Protein AF-M2YE59-F1 (afdb_monomer)

Radius of gyration: 11.4 Å; Cα contacts (8 Å, |Δi|>4): 70; chains: 1; bounding box: 30×30×21 Å

Foldseek 3Di:
DDPVVLLVLLCQPPNDPVSVCQQQPPQQVVLVRDGNVRCVVVPHDSLVSLVSSCVVVVPDPVPSQDPPGDDDD

Organism: NCBI:txid1236550

Secondary structure (DSSP, 8-state):
--HHHHHHHHHHHH-HHHHHHHHHH-EEGGGTSEEHHHHHHTT--HHHHHHHHHHHTT--TTTTT-SS-----

Solvent-accessible surface area (backbone atoms only — not comparable to full-atom values): 4269 Å² total; per-residue (Å²): 97,54,65,68,59,42,52,51,47,38,31,68,78,55,32,69,71,56,26,53,48,48,34,63,71,41,66,32,65,93,65,76,62,29,22,46,49,55,37,48,73,75,65,47,55,33,50,59,48,48,53,49,50,32,60,77,70,65,54,56,76,89,55,75,44,46,94,79,60,75,86,76,135

Sequence (73 aa):
MRVSRFNEMVVHEFGQAQGRILVRDTVLGELGHRTAEQALADGEDPKLVWFALCREQQVPESRQWGPDQEPRS

Structure (mmCIF, N/CA/C/O backbone):
data_AF-M2YE59-F1
#
_entry.id   AF-M2YE59-F1
#
loop_
_atom_site.group_PDB
_atom_site.id
_atom_site.type_symbol
_atom_site.label_atom_id
_atom_site.label_alt_id
_atom_site.label_comp_id
_atom_site.label_asym_id
_atom_site.label_entity_id
_atom_site.label_seq_id
_atom_site.pdbx_PDB_ins_code
_atom_site.Cartn_x
_atom_site.Cartn_y
_atom_site.Cartn_z
_atom_site.occupancy
_atom_site.B_iso_or_equiv
_atom_site.auth_seq_id
_atom_site.auth_comp_id
_atom_site.auth_asym_id
_atom_site.auth_atom_id
_atom_site.pdbx_PDB_model_num
ATOM 1 N N . MET A 1 1 ? 2.488 -5.622 8.796 1.00 90.00 1 MET A N 1
ATOM 2 C CA . MET A 1 1 ? 3.590 -4.750 8.281 1.00 90.00 1 MET A CA 1
ATOM 3 C C . MET A 1 1 ? 3.302 -3.297 8.679 1.00 90.00 1 MET A C 1
ATOM 5 O O . MET A 1 1 ? 2.146 -3.007 8.924 1.00 90.00 1 MET A O 1
ATOM 9 N N . ARG A 1 2 ? 4.276 -2.372 8.777 1.00 93.12 2 ARG A N 1
ATOM 10 C CA . ARG A 1 2 ? 3.962 -0.935 9.001 1.00 93.12 2 ARG A CA 1
ATOM 11 C C . ARG A 1 2 ? 3.579 -0.228 7.694 1.00 93.12 2 ARG A C 1
ATOM 13 O O . ARG A 1 2 ? 4.135 -0.553 6.650 1.00 93.12 2 ARG A O 1
ATOM 20 N N . VAL A 1 3 ? 2.718 0.792 7.767 1.00 94.75 3 VAL A N 1
ATOM 21 C CA . VAL A 1 3 ? 2.298 1.607 6.604 1.00 94.75 3 VAL A CA 1
ATOM 22 C C . VAL A 1 3 ? 3.490 2.260 5.893 1.00 94.75 3 VAL A C 1
ATOM 24 O O . VAL A 1 3 ? 3.511 2.330 4.669 1.00 94.75 3 VAL A O 1
ATOM 27 N N . SER A 1 4 ? 4.525 2.690 6.621 1.00 94.56 4 SER A N 1
ATOM 28 C CA . SER A 1 4 ? 5.745 3.231 6.001 1.00 94.56 4 SER A CA 1
ATOM 29 C C . SER A 1 4 ? 6.438 2.200 5.103 1.00 94.56 4 SER A C 1
ATOM 31 O O . SER A 1 4 ? 6.720 2.493 3.946 1.00 94.56 4 SER A O 1
ATOM 33 N N . ARG A 1 5 ? 6.594 0.961 5.590 1.00 93.44 5 ARG A N 1
ATOM 34 C CA . ARG A 1 5 ? 7.185 -0.148 4.825 1.00 93.44 5 ARG A CA 1
ATOM 35 C C . ARG A 1 5 ? 6.327 -0.536 3.619 1.00 93.44 5 ARG A C 1
ATOM 37 O O . ARG A 1 5 ? 6.869 -0.833 2.566 1.00 93.44 5 ARG A O 1
ATOM 44 N N . PHE A 1 6 ? 4.999 -0.488 3.742 1.00 95.31 6 PHE A N 1
ATOM 45 C CA . PHE A 1 6 ? 4.099 -0.648 2.593 1.00 95.31 6 PHE A CA 1
ATOM 46 C C . PHE A 1 6 ? 4.404 0.377 1.494 1.00 95.31 6 PHE A C 1
ATOM 48 O O . PHE A 1 6 ? 4.609 0.002 0.344 1.00 95.31 6 PHE A O 1
ATOM 55 N N . ASN A 1 7 ? 4.484 1.660 1.859 1.00 95.00 7 ASN A N 1
ATOM 56 C CA . ASN A 1 7 ? 4.776 2.726 0.905 1.00 95.00 7 ASN A CA 1
ATOM 57 C C . ASN A 1 7 ? 6.161 2.551 0.266 1.00 95.00 7 ASN A C 1
ATOM 59 O O . ASN A 1 7 ? 6.300 2.741 -0.937 1.00 95.00 7 ASN A O 1
ATOM 63 N N . GLU A 1 8 ? 7.168 2.144 1.041 1.00 94.31 8 GLU A N 1
ATOM 64 C CA . GLU A 1 8 ? 8.503 1.822 0.522 1.00 94.31 8 GLU A CA 1
ATOM 65 C C . GLU A 1 8 ? 8.457 0.690 -0.515 1.00 94.31 8 GLU A C 1
ATOM 67 O O . GLU A 1 8 ? 9.042 0.833 -1.586 1.00 94.31 8 GLU A O 1
ATOM 72 N N . MET A 1 9 ? 7.721 -0.396 -0.253 1.00 94.31 9 MET A N 1
ATOM 73 C CA . MET A 1 9 ? 7.587 -1.509 -1.206 1.00 94.31 9 MET A CA 1
ATOM 74 C C . MET A 1 9 ? 6.820 -1.112 -2.471 1.00 94.31 9 MET A C 1
ATOM 76 O O . MET A 1 9 ? 7.224 -1.483 -3.571 1.00 94.31 9 MET A O 1
ATOM 80 N N . VAL A 1 10 ? 5.764 -0.302 -2.342 1.00 95.62 10 VAL A N 1
ATOM 81 C CA . VAL A 1 10 ? 5.032 0.254 -3.491 1.00 95.62 10 VAL A CA 1
ATOM 82 C C . VAL A 1 10 ? 5.948 1.112 -4.361 1.00 95.62 10 VAL A C 1
ATOM 84 O O . VAL A 1 10 ? 5.964 0.960 -5.582 1.00 95.62 10 VAL A O 1
ATOM 87 N N . VAL A 1 11 ? 6.728 2.006 -3.748 1.00 95.62 11 VAL A N 1
ATOM 88 C CA . VAL A 1 11 ? 7.674 2.861 -4.475 1.00 9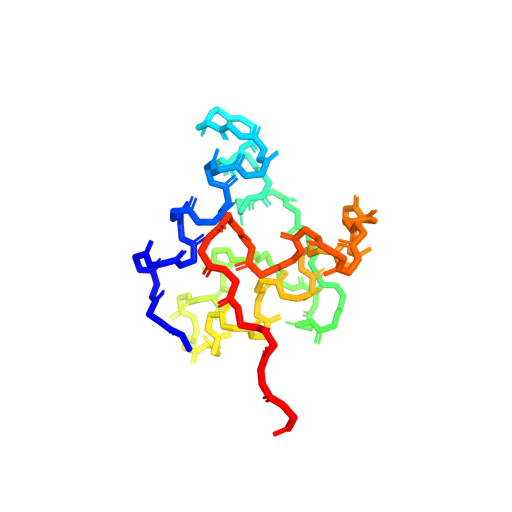5.62 11 VAL A CA 1
ATOM 89 C C . VAL A 1 11 ? 8.790 2.031 -5.104 1.00 95.62 11 VAL A C 1
ATOM 91 O O . VAL A 1 11 ? 9.212 2.342 -6.213 1.00 95.62 11 VAL A O 1
ATOM 94 N N . HIS A 1 12 ? 9.254 0.981 -4.432 1.00 93.44 12 HIS A N 1
ATOM 95 C CA . HIS A 1 12 ? 10.268 0.084 -4.970 1.00 93.44 12 HIS A CA 1
ATOM 96 C C . HIS A 1 12 ? 9.775 -0.673 -6.213 1.00 93.44 12 HIS A C 1
ATOM 98 O O . HIS A 1 12 ? 10.476 -0.696 -7.219 1.00 93.44 12 HIS A O 1
ATOM 104 N N . GLU A 1 13 ? 8.586 -1.279 -6.161 1.00 94.50 13 GLU A N 1
ATOM 105 C CA . GLU A 1 13 ? 8.082 -2.112 -7.264 1.00 94.50 13 GLU A CA 1
ATOM 106 C C . GLU A 1 13 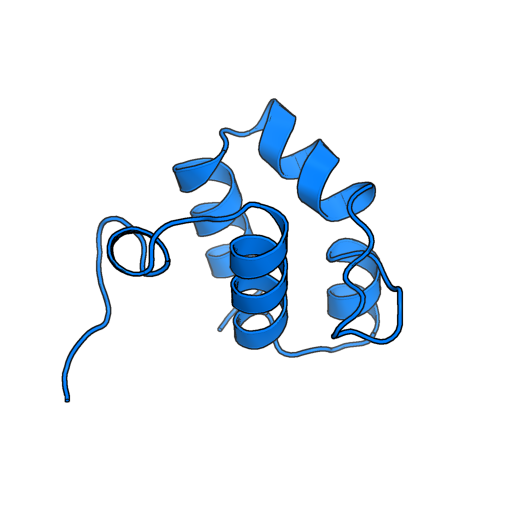? 7.585 -1.278 -8.450 1.00 94.50 13 GLU A C 1
ATOM 108 O O . GLU A 1 13 ? 7.839 -1.619 -9.603 1.00 94.50 13 GLU A O 1
ATOM 113 N N . PHE A 1 14 ? 6.892 -0.169 -8.181 1.00 94.94 14 PHE A N 1
ATOM 114 C CA . PHE A 1 14 ? 6.177 0.583 -9.218 1.00 94.94 14 PHE A CA 1
ATOM 115 C C . PHE A 1 14 ? 6.749 1.981 -9.472 1.00 94.94 14 PHE A C 1
ATOM 117 O O . PHE A 1 14 ? 6.354 2.653 -10.425 1.00 94.94 14 PHE A O 1
ATOM 124 N N . GLY A 1 15 ? 7.670 2.455 -8.635 1.00 95.62 15 GLY A N 1
ATOM 125 C CA . GLY A 1 15 ? 8.140 3.836 -8.657 1.00 95.62 15 GLY A CA 1
ATOM 126 C C . GLY A 1 15 ? 7.185 4.804 -7.951 1.00 95.62 15 GLY A C 1
ATOM 127 O O . GLY A 1 15 ? 6.014 4.525 -7.697 1.00 95.62 15 GLY A O 1
ATOM 128 N N . GLN A 1 16 ? 7.690 5.997 -7.632 1.00 94.44 16 GLN A N 1
ATOM 129 C CA . GLN A 1 16 ? 6.973 6.962 -6.791 1.00 94.44 16 GLN A CA 1
ATOM 130 C C . GLN A 1 16 ? 5.675 7.492 -7.417 1.00 94.44 16 GLN A C 1
ATOM 132 O O . GLN A 1 16 ? 4.669 7.622 -6.720 1.00 94.44 16 GLN A O 1
ATOM 137 N N . ALA A 1 17 ? 5.692 7.829 -8.710 1.00 96.12 17 ALA A N 1
ATOM 138 C CA . ALA A 1 17 ? 4.538 8.425 -9.383 1.00 96.12 17 ALA A CA 1
ATOM 139 C C . ALA A 1 17 ? 3.417 7.399 -9.602 1.00 96.12 17 ALA A C 1
ATOM 141 O O . ALA A 1 17 ? 2.299 7.600 -9.131 1.00 96.12 17 ALA A O 1
ATOM 142 N N . GLN A 1 18 ? 3.737 6.278 -10.255 1.00 96.00 18 GLN A N 1
ATOM 143 C CA . GLN A 1 18 ? 2.774 5.213 -10.530 1.00 96.00 18 GLN A CA 1
ATOM 144 C C . GLN A 1 18 ? 2.288 4.550 -9.238 1.00 96.00 18 GLN A C 1
ATOM 146 O O . GLN A 1 18 ? 1.094 4.311 -9.091 1.00 96.00 18 GLN A O 1
ATOM 151 N N . GLY A 1 19 ? 3.176 4.325 -8.265 1.00 97.12 19 GLY A N 1
ATOM 152 C CA . GLY A 1 19 ? 2.816 3.737 -6.977 1.00 97.12 19 GLY A CA 1
ATOM 153 C C . GLY A 1 19 ? 1.756 4.541 -6.220 1.00 97.12 19 GLY A C 1
ATOM 154 O O . GLY A 1 19 ? 0.811 3.967 -5.687 1.00 97.12 19 GLY A O 1
ATOM 155 N N . ARG A 1 20 ? 1.845 5.879 -6.232 1.00 96.25 20 ARG A N 1
ATOM 156 C CA . ARG A 1 20 ? 0.814 6.746 -5.629 1.00 96.25 20 ARG A CA 1
ATOM 157 C C . ARG A 1 20 ? -0.543 6.608 -6.312 1.00 96.25 20 ARG A C 1
ATOM 159 O O . ARG A 1 20 ? -1.557 6.563 -5.623 1.00 96.25 20 ARG A O 1
ATOM 166 N N . ILE A 1 21 ? -0.558 6.545 -7.643 1.00 97.62 21 ILE A N 1
ATOM 167 C CA . ILE A 1 21 ? -1.790 6.355 -8.419 1.00 97.62 21 ILE A CA 1
ATOM 168 C C . ILE A 1 21 ? -2.396 4.995 -8.081 1.00 97.62 21 ILE A C 1
ATOM 170 O O . ILE A 1 21 ? -3.570 4.921 -7.743 1.00 97.62 21 ILE A O 1
ATOM 174 N N . LEU A 1 22 ? -1.587 3.932 -8.084 1.00 96.94 22 LEU A N 1
ATOM 175 C CA . LEU A 1 22 ? -2.056 2.586 -7.768 1.00 96.94 22 LEU A CA 1
ATOM 176 C C . LEU A 1 22 ? -2.679 2.503 -6.374 1.00 96.94 22 LEU A C 1
ATOM 178 O O . LEU A 1 22 ? -3.748 1.919 -6.227 1.00 96.94 22 LEU A O 1
ATOM 182 N N . VAL A 1 23 ? -2.055 3.119 -5.369 1.00 97.44 23 VAL A N 1
ATOM 183 C CA . VAL A 1 23 ? -2.569 3.102 -3.993 1.00 97.44 23 VAL A CA 1
ATOM 184 C C . VAL A 1 23 ? -3.915 3.818 -3.872 1.00 97.44 23 VAL A C 1
ATOM 186 O O . VAL A 1 23 ? -4.789 3.360 -3.132 1.00 97.44 23 VAL A O 1
ATOM 189 N N . ARG A 1 24 ? -4.094 4.922 -4.601 1.00 97.56 24 ARG A N 1
ATOM 190 C CA . ARG A 1 24 ? -5.303 5.744 -4.522 1.00 97.56 24 ARG A CA 1
ATOM 191 C C . ARG A 1 24 ? -6.441 5.225 -5.397 1.00 97.56 24 ARG A C 1
ATOM 193 O O . ARG A 1 24 ? -7.584 5.272 -4.964 1.00 97.56 24 ARG A O 1
ATOM 200 N N . ASP A 1 25 ? -6.129 4.738 -6.596 1.00 96.81 25 ASP A N 1
A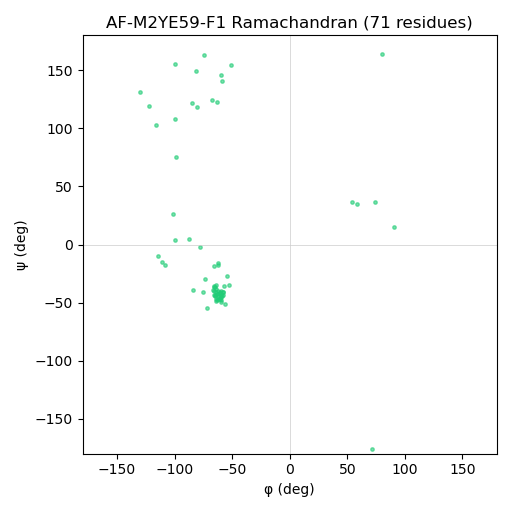TOM 201 C CA . ASP A 1 25 ? -7.112 4.552 -7.669 1.00 96.81 25 ASP A CA 1
ATOM 202 C C . ASP A 1 25 ? -7.388 3.064 -7.985 1.00 96.81 25 ASP A C 1
ATOM 204 O O . ASP A 1 25 ? -8.398 2.749 -8.615 1.00 96.81 25 ASP A O 1
ATOM 208 N N . THR A 1 26 ? -6.546 2.125 -7.527 1.00 95.44 26 THR A N 1
ATOM 209 C CA . THR A 1 26 ? -6.785 0.682 -7.734 1.00 95.44 26 THR A CA 1
ATOM 210 C C . THR A 1 26 ? -7.780 0.157 -6.712 1.00 95.44 26 THR A C 1
ATOM 212 O O . THR A 1 26 ? -7.497 0.163 -5.515 1.00 95.44 26 THR A O 1
ATOM 215 N N . VAL A 1 27 ? -8.922 -0.346 -7.180 1.00 96.12 27 VAL A N 1
ATOM 216 C CA . VAL A 1 27 ? -9.930 -1.000 -6.338 1.00 96.12 27 VAL A CA 1
ATOM 217 C C . VAL A 1 27 ? -9.565 -2.468 -6.144 1.00 96.12 27 VAL A C 1
ATOM 219 O O . VAL A 1 27 ? -9.467 -3.221 -7.106 1.00 96.12 27 VAL A O 1
ATOM 222 N N . LEU A 1 28 ? -9.404 -2.885 -4.891 1.00 95.88 28 LEU A N 1
ATOM 223 C CA . LEU A 1 28 ? -9.015 -4.240 -4.518 1.00 95.88 28 LEU A CA 1
ATOM 224 C C . LEU A 1 28 ? -10.262 -5.029 -4.108 1.00 95.88 28 LEU A C 1
ATOM 226 O O . LEU A 1 28 ? -10.843 -4.801 -3.043 1.00 95.88 28 LEU A O 1
ATOM 230 N N . GLY A 1 29 ? -10.687 -5.966 -4.962 1.00 92.12 29 GLY A N 1
ATOM 231 C CA . GLY A 1 29 ? -11.899 -6.765 -4.736 1.00 92.12 29 GLY A CA 1
ATOM 232 C C . GLY A 1 29 ? -11.862 -7.545 -3.419 1.00 92.12 29 GLY A C 1
ATOM 233 O O . GLY A 1 29 ? -12.831 -7.548 -2.663 1.00 92.12 29 GLY A O 1
ATOM 234 N N . GLU A 1 30 ? -10.705 -8.112 -3.086 1.00 90.69 30 GLU A N 1
ATOM 235 C CA . GLU A 1 30 ? -10.482 -8.882 -1.856 1.00 90.69 30 GLU A CA 1
ATOM 236 C C . GLU A 1 30 ? -10.589 -8.054 -0.570 1.00 90.69 30 GLU A C 1
ATOM 238 O O . GLU A 1 30 ? -10.789 -8.613 0.505 1.00 90.69 30 GLU A O 1
ATOM 243 N N . LEU A 1 31 ? -10.492 -6.726 -0.671 1.00 94.31 31 LEU A N 1
ATOM 244 C CA . LEU A 1 31 ? -10.631 -5.807 0.458 1.00 94.31 31 LEU A CA 1
ATOM 245 C C . LEU A 1 31 ? -12.015 -5.153 0.494 1.00 94.31 31 LEU A C 1
ATOM 247 O O . LEU A 1 31 ? -12.163 -4.051 1.021 1.00 94.31 31 LEU A O 1
ATOM 251 N N . GLY A 1 32 ? -13.031 -5.813 -0.066 1.00 92.56 32 GLY A N 1
ATOM 252 C CA . GLY A 1 32 ? -14.402 -5.305 -0.090 1.00 92.56 32 GLY A CA 1
ATOM 253 C C . GLY A 1 32 ? -14.597 -4.168 -1.090 1.00 92.56 32 GLY A C 1
ATOM 254 O O . GLY A 1 32 ? -15.333 -3.229 -0.805 1.00 92.56 32 GLY A O 1
ATOM 255 N N . HIS A 1 33 ? -13.922 -4.238 -2.242 1.00 94.50 33 HIS A N 1
ATOM 256 C CA . HIS A 1 33 ? -13.967 -3.212 -3.292 1.00 94.50 33 HIS A CA 1
ATOM 257 C C . HIS A 1 33 ? -13.522 -1.816 -2.821 1.00 94.50 33 HIS A C 1
ATOM 259 O O . HIS A 1 33 ? -14.029 -0.797 -3.292 1.00 94.50 33 HIS A O 1
ATOM 265 N N . ARG A 1 34 ? -12.544 -1.772 -1.913 1.00 97.25 34 ARG A N 1
ATOM 266 C CA . ARG A 1 34 ? -11.879 -0.545 -1.458 1.00 97.25 34 ARG A CA 1
ATOM 267 C C . ARG A 1 34 ? -10.542 -0.364 -2.158 1.00 97.25 34 ARG A C 1
ATOM 269 O O . ARG A 1 34 ? -9.918 -1.335 -2.586 1.00 97.25 34 ARG A O 1
ATOM 276 N N . THR A 1 35 ? -10.082 0.875 -2.244 1.00 98.06 35 THR A N 1
ATOM 277 C CA . THR A 1 35 ? -8.714 1.163 -2.680 1.00 98.06 35 THR A CA 1
ATOM 278 C C . THR A 1 35 ? -7.711 0.824 -1.582 1.00 98.06 35 THR A C 1
ATOM 280 O O . THR A 1 35 ? -8.085 0.662 -0.416 1.00 98.06 35 THR A O 1
ATOM 283 N N . ALA A 1 36 ? -6.426 0.706 -1.927 1.00 96.88 36 ALA A N 1
ATOM 284 C CA . ALA A 1 36 ? -5.396 0.452 -0.920 1.00 96.88 36 ALA A CA 1
ATOM 285 C C . ALA A 1 36 ? -5.346 1.577 0.128 1.00 96.88 36 ALA A C 1
ATOM 287 O O . ALA A 1 36 ? -5.236 1.297 1.318 1.00 96.88 36 ALA A O 1
ATOM 288 N N . GLU A 1 37 ? -5.490 2.837 -0.294 1.00 97.69 37 GLU A N 1
ATOM 289 C CA . GLU A 1 37 ? -5.579 3.988 0.612 1.00 97.69 37 GLU A CA 1
ATOM 290 C C . GLU A 1 37 ? -6.767 3.873 1.577 1.00 97.69 37 GLU A C 1
ATOM 292 O O . GLU A 1 37 ? -6.590 4.026 2.785 1.00 97.69 37 GLU A O 1
ATOM 297 N N . GLN A 1 38 ? -7.957 3.546 1.064 1.00 98.00 38 GLN A N 1
ATOM 298 C CA . GLN A 1 38 ? -9.160 3.374 1.882 1.00 98.00 38 GLN A CA 1
ATOM 299 C C . GLN A 1 38 ? -9.010 2.223 2.879 1.00 98.00 38 GLN A C 1
ATOM 301 O O . GLN A 1 38 ? -9.285 2.392 4.062 1.00 98.00 38 GLN A O 1
ATOM 306 N N . ALA A 1 39 ? -8.519 1.067 2.426 1.00 97.50 39 ALA A N 1
ATOM 307 C CA . ALA A 1 39 ? -8.315 -0.086 3.294 1.00 97.50 39 ALA A CA 1
ATOM 308 C C . ALA A 1 39 ? -7.335 0.231 4.437 1.00 97.50 39 ALA A C 1
ATOM 310 O O . ALA A 1 39 ? -7.606 -0.092 5.592 1.00 97.50 39 ALA A O 1
ATOM 311 N N . LEU A 1 40 ? -6.225 0.915 4.140 1.00 97.00 40 LEU A N 1
ATOM 312 C CA . LEU A 1 40 ? -5.262 1.344 5.158 1.00 97.00 40 LEU A CA 1
ATOM 313 C C . LEU A 1 40 ? -5.863 2.359 6.140 1.00 97.00 40 LEU A C 1
ATOM 315 O O . LEU A 1 40 ? -5.594 2.272 7.338 1.00 97.00 40 LEU A O 1
ATOM 319 N N . ALA A 1 41 ? -6.664 3.310 5.651 1.00 96.75 41 ALA A N 1
ATOM 320 C CA . ALA A 1 41 ? -7.342 4.297 6.491 1.00 96.75 41 ALA A CA 1
ATOM 321 C C . ALA A 1 41 ? -8.359 3.649 7.447 1.00 96.75 41 ALA A C 1
ATOM 323 O O . ALA A 1 41 ? -8.478 4.074 8.595 1.00 96.75 41 ALA A O 1
ATOM 324 N N . ASP A 1 42 ? -9.019 2.580 7.000 1.00 96.44 42 ASP A N 1
ATOM 325 C CA . ASP A 1 42 ? -9.952 1.780 7.798 1.00 96.44 42 ASP A CA 1
ATOM 326 C C . ASP A 1 42 ? -9.250 0.811 8.773 1.00 96.44 42 ASP A C 1
ATOM 328 O O . ASP A 1 42 ? -9.913 0.109 9.537 1.00 96.44 42 ASP A O 1
ATOM 332 N N . GLY A 1 43 ? -7.913 0.766 8.772 1.00 95.88 43 GLY A N 1
ATOM 333 C CA . GLY A 1 43 ? -7.117 -0.039 9.700 1.00 95.88 43 GLY A CA 1
ATOM 334 C C . GLY A 1 43 ? -6.791 -1.459 9.229 1.00 95.88 43 GLY A C 1
ATOM 335 O O . GLY A 1 43 ? -6.365 -2.275 10.048 1.00 95.88 43 GLY A O 1
ATOM 336 N N . GLU A 1 44 ? -6.961 -1.766 7.940 1.00 97.50 44 GLU A N 1
ATOM 337 C CA . GLU A 1 44 ? -6.553 -3.048 7.349 1.00 97.50 44 GLU A CA 1
ATOM 338 C C . GLU A 1 44 ? -5.038 -3.282 7.505 1.00 97.50 44 GLU A C 1
ATOM 340 O O . GLU A 1 44 ? -4.245 -2.337 7.431 1.00 97.50 44 GLU A O 1
ATOM 345 N N . ASP A 1 45 ? -4.599 -4.539 7.685 1.00 96.44 45 ASP A N 1
ATOM 346 C CA . ASP A 1 45 ? -3.161 -4.836 7.793 1.00 96.44 45 ASP A CA 1
ATOM 347 C C . ASP A 1 45 ? -2.455 -4.458 6.481 1.00 96.44 45 ASP A C 1
ATOM 34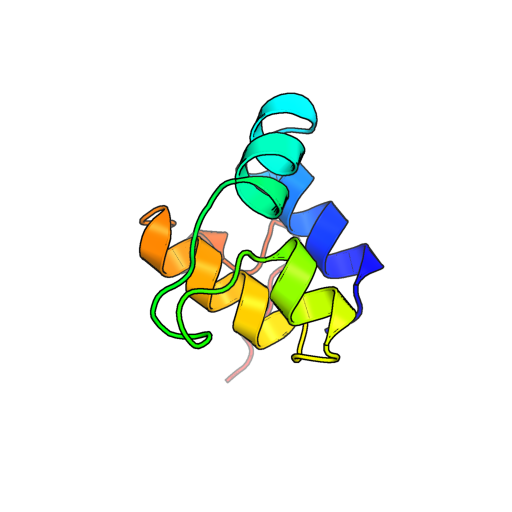9 O O . ASP A 1 45 ? -2.752 -5.040 5.432 1.00 96.44 45 ASP A O 1
ATOM 353 N N . PRO A 1 46 ? -1.441 -3.572 6.513 1.00 96.50 46 PRO A N 1
ATOM 354 C CA . PRO A 1 46 ? -0.692 -3.200 5.319 1.00 96.50 46 PRO A CA 1
ATOM 355 C C . PRO A 1 46 ? -0.092 -4.391 4.561 1.00 96.50 46 PRO A C 1
ATOM 357 O O . PRO A 1 46 ? 0.114 -4.306 3.353 1.00 96.50 46 PRO A O 1
ATOM 360 N N . LYS A 1 47 ? 0.197 -5.507 5.248 1.00 94.81 47 LYS A N 1
ATOM 361 C CA . LYS A 1 47 ? 0.656 -6.756 4.621 1.00 94.81 47 LYS A CA 1
ATOM 362 C C . LYS 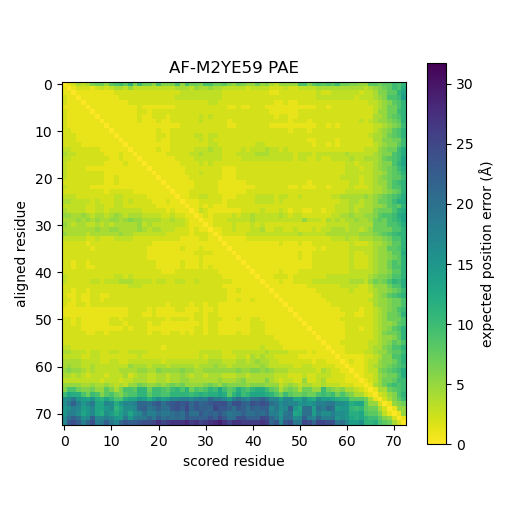A 1 47 ? -0.423 -7.352 3.717 1.00 94.81 47 LYS A C 1
ATOM 364 O O . LYS A 1 47 ? -0.111 -7.728 2.593 1.00 94.81 47 LYS A O 1
ATOM 369 N N . LEU A 1 48 ? -1.674 -7.392 4.174 1.00 96.19 48 LEU A N 1
ATOM 370 C CA . LEU A 1 48 ? -2.802 -7.866 3.370 1.00 96.19 48 LEU A CA 1
ATOM 371 C C . LEU A 1 48 ? -3.060 -6.935 2.186 1.00 96.19 48 LEU A C 1
ATOM 373 O O . LEU A 1 48 ? -3.201 -7.413 1.062 1.00 96.19 48 LEU A O 1
ATOM 377 N N . VAL A 1 49 ? -3.024 -5.619 2.424 1.00 97.06 49 VAL A N 1
ATOM 378 C CA . VAL A 1 49 ? -3.194 -4.609 1.369 1.00 97.06 49 VAL A CA 1
ATOM 379 C C . VAL A 1 49 ? -2.138 -4.757 0.277 1.00 97.06 49 VAL A C 1
ATOM 381 O O . VAL A 1 49 ? -2.463 -4.737 -0.908 1.00 97.06 49 VAL A O 1
ATOM 384 N N . TRP A 1 50 ? -0.879 -4.962 0.664 1.00 96.19 50 TRP A N 1
ATOM 385 C CA . TRP A 1 50 ? 0.205 -5.206 -0.280 1.00 96.19 50 TRP A CA 1
ATOM 386 C C . TRP A 1 50 ? -0.030 -6.447 -1.137 1.00 96.19 50 TRP A C 1
ATOM 388 O O . TRP A 1 50 ? 0.049 -6.362 -2.356 1.00 96.19 50 TRP A O 1
ATOM 398 N N . PHE A 1 51 ? -0.366 -7.586 -0.529 1.00 95.69 51 PHE A N 1
ATOM 399 C CA . PHE A 1 51 ? -0.582 -8.813 -1.293 1.00 95.69 51 PHE A CA 1
ATOM 400 C C . PHE A 1 51 ? -1.799 -8.739 -2.214 1.00 95.69 51 PHE A C 1
ATOM 402 O O . PHE A 1 51 ? -1.743 -9.268 -3.323 1.00 95.69 51 PHE A O 1
ATOM 409 N N . ALA A 1 52 ? -2.871 -8.067 -1.789 1.00 96.25 52 ALA A N 1
ATOM 410 C CA . ALA A 1 52 ? -4.024 -7.810 -2.645 1.00 96.25 52 ALA A CA 1
ATOM 411 C C . ALA A 1 52 ? -3.629 -6.939 -3.850 1.00 96.25 52 ALA A C 1
ATOM 413 O O . ALA A 1 52 ? -3.958 -7.273 -4.987 1.00 96.25 52 ALA A O 1
ATOM 414 N N . LEU A 1 53 ? -2.842 -5.881 -3.624 1.00 96.06 53 LEU A N 1
ATOM 415 C CA . LEU A 1 53 ? -2.308 -5.049 -4.702 1.00 96.06 53 LEU A CA 1
ATOM 416 C C . LEU A 1 53 ? -1.379 -5.841 -5.635 1.00 96.06 53 LEU A C 1
ATOM 418 O O . LEU A 1 53 ? -1.484 -5.714 -6.851 1.00 96.06 53 LEU A O 1
ATOM 422 N N . CYS A 1 54 ? -0.506 -6.695 -5.096 1.00 95.62 54 CYS A N 1
ATOM 423 C CA . CYS A 1 54 ? 0.355 -7.567 -5.892 1.00 95.62 54 CYS A CA 1
ATOM 424 C C . CYS A 1 54 ? -0.440 -8.535 -6.768 1.00 95.62 54 CYS A C 1
ATOM 426 O O . CYS A 1 54 ? -0.056 -8.742 -7.915 1.00 95.62 54 CYS A O 1
ATOM 428 N N . ARG A 1 55 ? -1.532 -9.118 -6.260 1.00 95.56 55 ARG A N 1
ATOM 429 C CA . ARG A 1 55 ? -2.410 -9.990 -7.053 1.00 95.56 55 ARG A CA 1
ATOM 430 C C . ARG A 1 55 ? -3.085 -9.223 -8.183 1.00 95.56 55 ARG A C 1
ATOM 432 O O . ARG A 1 55 ? -3.024 -9.671 -9.324 1.00 95.56 55 ARG A O 1
ATOM 439 N N . GLU A 1 56 ? -3.645 -8.053 -7.882 1.00 95.31 56 GLU A N 1
ATOM 440 C CA . GLU A 1 56 ? -4.303 -7.198 -8.876 1.00 95.31 56 GLU A CA 1
ATOM 441 C C . GLU A 1 56 ? -3.329 -6.751 -9.979 1.00 95.31 56 GLU A C 1
ATOM 443 O O . GLU A 1 56 ? -3.653 -6.783 -11.161 1.00 95.31 56 GLU A O 1
ATOM 448 N N . GLN A 1 57 ? -2.099 -6.392 -9.604 1.00 95.44 57 GLN A N 1
ATOM 449 C CA . GLN A 1 57 ? 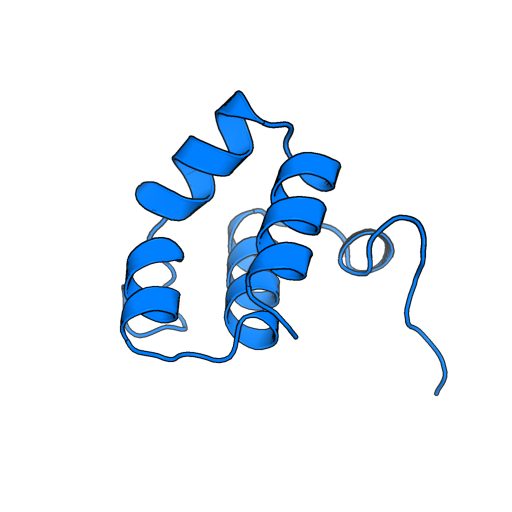-1.052 -5.955 -10.536 1.00 95.44 57 GLN A CA 1
ATOM 450 C C . GLN A 1 57 ? -0.215 -7.107 -11.113 1.00 95.44 57 GLN A C 1
ATOM 452 O O . GLN A 1 57 ? 0.752 -6.860 -11.832 1.00 95.44 57 GLN A O 1
ATOM 457 N N . GLN A 1 58 ? -0.560 -8.360 -10.799 1.00 94.62 58 GLN A N 1
ATOM 458 C CA . GLN A 1 58 ? 0.143 -9.562 -11.260 1.00 94.62 58 GLN A CA 1
ATOM 459 C C . GLN A 1 58 ? 1.655 -9.554 -10.950 1.00 94.62 58 GLN A C 1
ATOM 461 O O . GLN A 1 58 ? 2.476 -10.038 -11.732 1.00 94.62 58 GLN A O 1
ATOM 466 N N . VAL A 1 59 ? 2.038 -9.015 -9.788 1.00 92.81 59 VAL A N 1
ATOM 467 C CA . VAL A 1 59 ? 3.428 -8.994 -9.316 1.00 92.81 59 VAL A CA 1
ATOM 468 C C . VAL A 1 59 ? 3.881 -10.425 -8.995 1.00 92.81 59 VAL A C 1
ATOM 470 O O . VAL A 1 59 ? 3.258 -11.081 -8.152 1.00 92.81 59 VAL A O 1
ATOM 473 N N . PRO A 1 60 ? 4.981 -10.919 -9.595 1.00 90.94 60 PRO A N 1
ATOM 474 C CA . PRO A 1 60 ? 5.508 -12.251 -9.308 1.00 90.94 60 PRO A CA 1
ATOM 475 C C . PRO A 1 60 ? 5.874 -12.428 -7.830 1.00 90.94 60 PRO A C 1
ATOM 477 O O . PRO A 1 60 ? 6.483 -11.538 -7.238 1.00 90.94 60 PRO A O 1
ATOM 480 N N . GLU A 1 61 ? 5.596 -13.602 -7.252 1.00 88.00 61 GLU A N 1
ATOM 481 C CA . GLU A 1 61 ? 5.864 -13.907 -5.831 1.00 88.00 61 GLU A CA 1
ATOM 482 C C . GLU A 1 61 ? 7.310 -13.623 -5.403 1.00 88.00 61 GLU A C 1
ATOM 484 O O . GLU A 1 61 ? 7.551 -13.140 -4.298 1.00 88.00 61 GLU A O 1
ATOM 489 N N . SER A 1 62 ? 8.275 -13.835 -6.303 1.00 86.62 62 SER A N 1
ATOM 490 C CA . SER A 1 62 ? 9.696 -13.563 -6.060 1.00 86.62 62 SER A CA 1
ATOM 491 C C . SER A 1 62 ? 10.021 -12.090 -5.784 1.00 86.62 62 SER A C 1
ATOM 493 O O . SER A 1 62 ? 11.093 -11.804 -5.253 1.00 86.62 62 SER A O 1
ATOM 495 N N . ARG A 1 63 ? 9.118 -11.161 -6.128 1.00 87.75 63 ARG A N 1
ATOM 496 C CA . ARG A 1 63 ? 9.272 -9.707 -5.944 1.00 87.75 63 ARG A CA 1
ATOM 497 C C . ARG A 1 63 ? 8.393 -9.131 -4.841 1.00 87.75 63 ARG A C 1
ATOM 499 O O . ARG A 1 63 ? 8.690 -8.058 -4.327 1.00 87.75 63 ARG A O 1
ATOM 506 N N . GLN A 1 64 ? 7.354 -9.855 -4.422 1.00 88.19 64 GLN A N 1
ATOM 507 C CA . GLN A 1 64 ? 6.396 -9.378 -3.419 1.00 88.19 64 GLN A CA 1
ATOM 508 C C . GLN A 1 64 ? 7.043 -9.116 -2.051 1.00 88.19 64 GLN A C 1
ATOM 510 O O . GLN A 1 64 ? 6.460 -8.443 -1.216 1.00 88.19 64 GLN A O 1
ATOM 515 N N . TRP A 1 65 ? 8.248 -9.609 -1.793 1.00 85.50 65 TRP A N 1
ATOM 516 C CA . TRP A 1 65 ? 8.931 -9.382 -0.519 1.00 85.50 65 TRP A CA 1
ATOM 517 C C . TRP A 1 65 ? 9.988 -8.272 -0.569 1.00 85.50 65 TRP A C 1
ATOM 519 O O . TRP A 1 65 ? 10.640 -8.013 0.440 1.00 85.50 65 TRP A O 1
ATOM 529 N N . GLY A 1 66 ? 10.129 -7.589 -1.710 1.00 78.56 66 GLY A N 1
ATOM 530 C CA . GLY A 1 66 ? 11.125 -6.539 -1.910 1.00 78.56 66 GLY A CA 1
ATOM 531 C C . GLY A 1 66 ? 12.571 -7.060 -2.017 1.00 78.56 66 GLY A C 1
ATOM 532 O O . GLY A 1 66 ? 12.802 -8.272 -2.037 1.00 78.56 66 GLY A O 1
ATOM 533 N N . PRO A 1 67 ? 13.556 -6.145 -2.118 1.00 70.81 67 PRO A N 1
ATOM 534 C CA . PRO A 1 67 ? 14.970 -6.482 -2.312 1.00 70.81 67 PRO A CA 1
ATOM 535 C C . PRO A 1 67 ? 15.619 -7.054 -1.039 1.00 70.81 67 PRO A C 1
ATOM 537 O O . PRO A 1 67 ? 16.487 -7.918 -1.133 1.00 70.81 67 PRO A O 1
ATOM 540 N N . ASP A 1 68 ? 15.136 -6.640 0.138 1.00 64.62 68 ASP A N 1
ATOM 541 C CA . ASP A 1 68 ? 15.471 -7.204 1.450 1.00 64.62 68 ASP A CA 1
ATOM 542 C C . ASP A 1 68 ? 14.361 -8.184 1.864 1.00 64.62 68 ASP A C 1
ATOM 544 O O . ASP A 1 68 ? 13.463 -7.857 2.645 1.00 64.62 68 ASP A O 1
ATOM 548 N N . GLN A 1 69 ? 14.380 -9.359 1.237 1.00 64.81 69 GLN A N 1
ATOM 549 C CA . GLN A 1 69 ? 13.349 -10.393 1.311 1.00 64.81 69 GLN A CA 1
ATOM 550 C C . GLN A 1 69 ? 1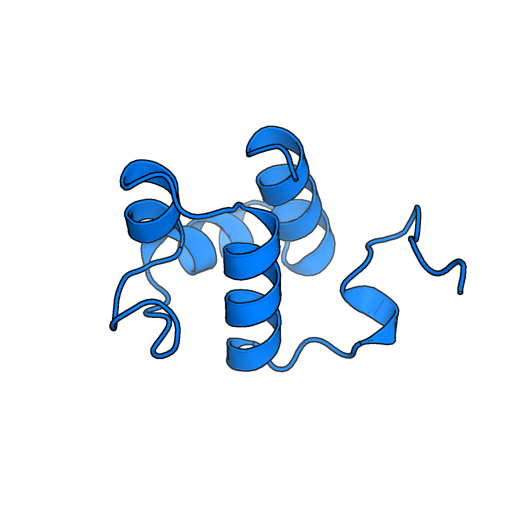2.905 -10.808 2.733 1.00 64.81 69 GLN A C 1
ATOM 552 O O . GLN A 1 69 ? 13.709 -10.883 3.660 1.00 64.81 69 GLN A O 1
ATOM 557 N N . GLU A 1 70 ? 11.668 -11.308 2.842 1.00 51.78 70 GLU A N 1
ATOM 558 C CA . GLU A 1 70 ? 11.357 -12.439 3.730 1.00 51.78 70 GLU A CA 1
ATOM 559 C C . GLU A 1 70 ? 10.883 -13.642 2.892 1.00 51.78 70 GLU A C 1
ATOM 561 O O . GLU A 1 70 ? 9.729 -13.704 2.477 1.00 51.78 70 GLU A O 1
ATOM 566 N N . PRO A 1 71 ? 11.758 -14.640 2.679 1.00 55.28 71 PRO A N 1
ATOM 567 C CA . PRO A 1 71 ? 11.384 -15.985 3.063 1.00 55.28 71 PRO A CA 1
ATOM 568 C C . PRO A 1 71 ? 12.406 -16.533 4.056 1.00 55.28 71 PRO A C 1
ATOM 570 O O . PRO A 1 71 ? 13.585 -16.738 3.759 1.00 55.28 71 PRO A O 1
ATOM 573 N N . ARG A 1 72 ? 11.911 -16.856 5.245 1.00 51.94 72 ARG A N 1
ATOM 574 C CA . ARG A 1 72 ? 12.383 -18.023 5.979 1.00 51.94 72 ARG A CA 1
ATOM 575 C C . ARG A 1 72 ? 11.136 -18.796 6.389 1.00 51.94 72 ARG A C 1
ATOM 577 O O . ARG A 1 72 ? 10.174 -18.174 6.824 1.00 51.94 72 ARG A O 1
ATOM 584 N N . SER A 1 73 ? 11.209 -20.096 6.112 1.00 49.16 73 SER A N 1
ATOM 585 C CA . SER A 1 73 ? 10.226 -21.174 6.272 1.00 49.16 73 SER A CA 1
ATOM 586 C C . SER A 1 73 ? 9.101 -20.954 7.273 1.00 49.16 73 SER A C 1
ATOM 588 O O . SER A 1 73 ? 9.402 -20.521 8.406 1.00 49.16 73 SER A O 1
#

InterPro domains:
  IPR021408 Protein of unknown function DUF3046 [PF11248] (1-61)

Mean predicted aligned error: 3.95 Å

pLDDT: mean 91.09, std 11.4, range [49.16, 98.06]

=== Feature glossary ===
Key to the feature types in this record:

— What the protein is —

Primary structure: the covalent order of the twenty standard amino acids along the backbone. Two proteins with the same sequence will (almost always) fold to the same structure; two with 30% identity often share a fold but not the details.

Database cross-references. InterPro integrates a dozen domain/family signature databases into unified entries with residue-range hits. GO terms attach function/proces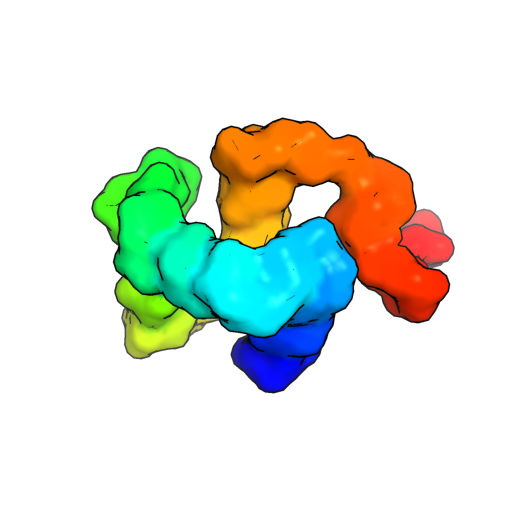s/location labels with evidence codes. CATH codes position the fold in a four-level structural taxonomy. Organism is the NCBI-taxonomy species name.

— Where its atoms are —

The mmCIF block holds the 3D Cartesian coordi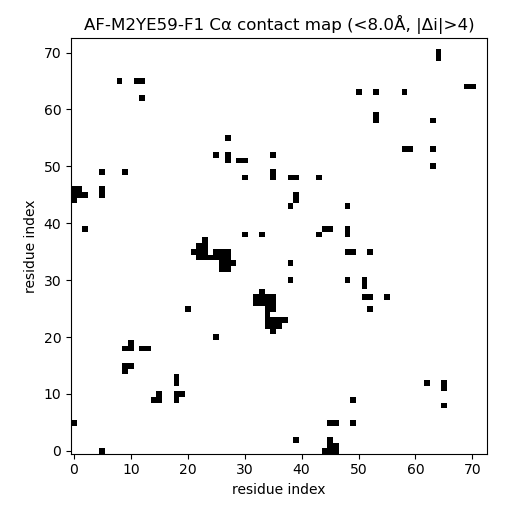nates of each backbone atom (N, Cα, C, O) in ångströms. mmCIF is the PDB's canonical archive format — a tagged-loop text representation of the atomic model.

Six rendered views show the 3D structure from the faces of a cube — i.e. along ±x, ±y, ±z. Rendering representation is drawn randomly per protein from cartoon (secondary-structure ribbons), sticks (backbone bonds), or molecular surface; coloring is either N→C rainbow (blue at the N-terminus through red at the C-terminus) or one color per chain.

— Local backbone conformation —

DSSP 8-state secondary structure assigns each residue one of H (α-helix), G (3₁₀-helix), I (π-helix), E (extended β-strand), B (isolated β-bridge), T (hydrogen-bonded turn), S (bend), or '-' (coil). The assignment is computed from backbone hydrogen-bond geometry via the Kabsch–Sander algorithm.

P-SEA three-state annotation labels each residue as helix, strand, or coil based purely on the geometry of the Cα trace. It serves as a fallback when the full backbone (and thus DSSP) is unavailable.

The φ/ψ torsion pair specifies the backbone conformation at each residue. φ rotates about the N–Cα bond, ψ about the Cα–C bond. Steric clashes forbid most of the (φ, ψ) plane — the allowed regions (α-helix basin, β-sheet basin, left-handed helix) are the Ramachandran-allowed regions.

— Global shape and packing —

The geometric summary reports three shape descriptors. Rg (radius of gyration) measures how spread out the Cα atoms are about their centre of mass; compact globular proteins have small Rg, elongated or unfolded ones large. Cα contacts (<8 Å, |i−j|>4) count long-range residue pairs in spatial proximity — high for tightly packed folds, near zero for rods or random coil. The bounding-box extents give the protein's footprint along x, y, z in Å.

Accessible surface area quantifies burial. A residue with SASA near zero is packed into the hydrophobic core; one with SASA >100 Å² sits on the surface. Computed here via the Shrake–Rupley numerical algorithm with a 1.4 Å probe.

Plot images: a contact map (which residues are close in 3D, as an N×N binary image), a Ramachandran scatter (backbone torsion angles, revealing secondary-structure composition at a glance), and — for AlphaFold structures — a PAE heatmap (pairwise prediction confidence).

— Structural neighborhood —

The Foldseek 3Di string encodes local tertiary geometry as a 20-letter alphabet — one character per residue — derived from the relative positions of nearby Cα atoms. Unlike the amino-acid sequence, 3Di is a direct function of the 3D structure, so two proteins with the same fold have similar 3Di strings even at low sequence identity.

Nearest PDB neighbors are the top structural matches found by Foldseek when searching this structure against the entire Protein Data Bank. Each hit reports a TM-score (0 to 1; >0.5 almost always implies the same fold) and an E-value. These are *structural* homologs — they may share no detectable sequence similarity.

— Confidence and disorder —

For AlphaFold models, the B-factor field carries pLDDT — the model's own estimate of local accuracy on a 0–100 scale. Regions with pLDDT<50 should be treated as essentially unmodeled; they often correspond to intrinsically disordered segments.

B-factor (Debye–Waller factor) reflects atomic displacement in the crystal lattice. It is an experimental observable (units Å²), not a prediction; low values mean the atom is pinned down, high values mean it moves or is heterogeneous across the crystal.

Predicted aligned error is AlphaFold's pairwise confidence. Unlike pLDDT (per-residue), PAE is per-residue-pair and captures whether two parts of the structure are correctly placed relative to each other. Units are ångströms of expected positional error.